Protein AF-A0A356T3C2-F1 (afdb_monomer)

pLDDT: mean 77.64, std 15.38, range [36.16, 95.88]

Mean predicted aligned error: 8.75 Å

Secondary structure (DSSP, 8-state):
-PPPP---PPPHHHHHHHHHHT-TT--EEEEEEESGGGPPEEEEEE-SS-TTSEEEEEE-TTSEEEEEEEE---TTSS--EEEEEEEEE-SSHHHHHHHHHHHH-HHHHHHHTT--

Structure (mmCIF, N/CA/C/O backbone):
data_AF-A0A356T3C2-F1
#
_entry.id   AF-A0A356T3C2-F1
#
loop_
_atom_site.group_PDB
_atom_site.id
_atom_site.type_symbol
_atom_site.label_atom_id
_atom_site.label_alt_id
_atom_site.label_comp_id
_atom_site.label_asym_id
_atom_site.label_entity_id
_atom_site.label_seq_id
_atom_site.pdbx_PDB_ins_code
_atom_site.Cartn_x
_atom_site.Cartn_y
_atom_site.Cartn_z
_atom_site.occupancy
_atom_site.B_iso_or_equiv
_atom_site.auth_seq_id
_atom_site.auth_comp_id
_atom_site.auth_asym_id
_atom_site.auth_atom_id
_atom_site.pdbx_PDB_model_num
ATOM 1 N N . MET A 1 1 ? -2.130 -50.064 -6.883 1.00 39.88 1 MET A N 1
ATOM 2 C CA . MET A 1 1 ? -1.493 -48.819 -7.360 1.00 39.88 1 MET A CA 1
ATOM 3 C C . MET A 1 1 ? -2.049 -47.689 -6.501 1.00 39.88 1 MET A C 1
ATOM 5 O O . MET A 1 1 ? -3.252 -47.481 -6.535 1.00 39.88 1 MET A O 1
ATOM 9 N N . ARG A 1 2 ? -1.245 -47.091 -5.608 1.00 36.16 2 ARG A N 1
ATOM 10 C CA . ARG A 1 2 ? -1.689 -45.985 -4.736 1.00 36.16 2 ARG A CA 1
ATOM 11 C C . ARG A 1 2 ? -1.848 -44.736 -5.602 1.00 36.16 2 ARG A C 1
ATOM 13 O O . ARG A 1 2 ? -0.859 -44.266 -6.153 1.00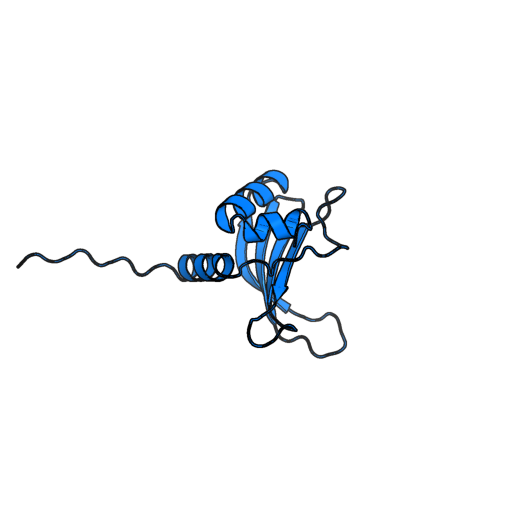 36.16 2 ARG A O 1
ATOM 20 N N . THR A 1 3 ? -3.064 -44.222 -5.720 1.00 41.09 3 THR A N 1
ATOM 21 C CA . THR A 1 3 ? -3.326 -42.861 -6.191 1.00 41.09 3 THR A CA 1
ATOM 22 C C . THR A 1 3 ? -2.700 -41.896 -5.186 1.00 41.09 3 THR A C 1
ATOM 24 O O . THR A 1 3 ? -3.041 -41.913 -4.004 1.00 41.09 3 THR A O 1
ATOM 27 N N . MET A 1 4 ? -1.713 -41.119 -5.634 1.00 40.41 4 MET A N 1
ATOM 28 C CA . MET A 1 4 ? -1.226 -39.968 -4.877 1.00 40.41 4 MET A CA 1
ATOM 29 C C . MET A 1 4 ? -2.329 -38.901 -4.854 1.00 40.41 4 MET A C 1
ATOM 31 O O . MET A 1 4 ? -3.034 -38.769 -5.855 1.00 40.41 4 MET A O 1
ATOM 35 N N . PRO A 1 5 ? -2.519 -38.166 -3.746 1.00 47.47 5 PRO A N 1
ATOM 36 C CA . PRO A 1 5 ? -3.482 -37.080 -3.731 1.00 47.47 5 PRO A CA 1
ATOM 37 C C . PRO A 1 5 ? -2.952 -35.945 -4.608 1.00 47.47 5 PRO A C 1
ATOM 39 O O . PRO A 1 5 ? -1.772 -35.598 -4.519 1.00 47.47 5 PRO A O 1
ATOM 42 N N . ASP A 1 6 ? -3.830 -35.401 -5.453 1.00 44.75 6 ASP A N 1
ATOM 43 C CA . ASP A 1 6 ? -3.597 -34.177 -6.216 1.00 44.75 6 ASP A CA 1
ATOM 44 C C . ASP A 1 6 ? -2.974 -33.120 -5.302 1.00 44.75 6 ASP A C 1
ATOM 46 O O . ASP A 1 6 ? -3.565 -32.705 -4.300 1.00 44.75 6 ASP A O 1
ATOM 50 N N . ALA A 1 7 ? -1.759 -32.690 -5.637 1.00 48.16 7 ALA A N 1
ATOM 51 C CA . ALA A 1 7 ? -1.195 -31.485 -5.065 1.00 48.16 7 ALA A CA 1
ATOM 52 C C . ALA A 1 7 ? -2.095 -30.335 -5.522 1.00 48.16 7 ALA A C 1
ATOM 54 O O . ALA A 1 7 ? -2.026 -29.930 -6.680 1.00 48.16 7 ALA A O 1
ATOM 55 N N . ALA A 1 8 ? -2.979 -29.866 -4.637 1.00 53.00 8 ALA A N 1
ATOM 56 C CA . ALA A 1 8 ? -3.865 -28.745 -4.910 1.00 53.00 8 ALA A CA 1
ATOM 57 C C . ALA A 1 8 ? -3.040 -27.602 -5.517 1.00 53.00 8 ALA A C 1
ATOM 59 O O . ALA A 1 8 ? -2.130 -27.076 -4.867 1.00 53.00 8 ALA A O 1
ATOM 60 N N . ALA A 1 9 ? -3.306 -27.278 -6.785 1.00 59.81 9 ALA A N 1
ATOM 61 C CA . ALA A 1 9 ? -2.666 -26.158 -7.453 1.00 59.81 9 ALA A CA 1
ATOM 62 C C . ALA A 1 9 ? -2.881 -24.916 -6.580 1.00 59.81 9 ALA A C 1
ATOM 64 O O . ALA A 1 9 ? -4.009 -24.629 -6.174 1.00 59.81 9 ALA A O 1
ATOM 65 N N . ALA A 1 10 ? -1.790 -24.235 -6.223 1.00 66.88 10 ALA A N 1
ATOM 66 C CA . ALA A 1 10 ? -1.864 -23.017 -5.426 1.00 66.88 10 ALA A CA 1
ATOM 67 C C . ALA A 1 10 ? -2.799 -22.032 -6.136 1.00 66.88 10 ALA A C 1
ATOM 69 O O . ALA A 1 10 ? -2.687 -21.860 -7.351 1.00 66.88 10 ALA A O 1
ATOM 70 N N . SER A 1 11 ? -3.722 -21.417 -5.396 1.00 85.31 11 SER A N 1
ATOM 71 C CA . SER A 1 11 ? -4.655 -20.465 -5.995 1.00 85.31 11 SER A CA 1
ATOM 72 C C . SER A 1 11 ? -3.893 -19.291 -6.621 1.00 85.31 11 SER A C 1
ATOM 74 O O . SER A 1 11 ? -2.787 -18.960 -6.182 1.00 85.31 11 SER A O 1
ATOM 76 N N . ASP A 1 12 ? -4.485 -18.609 -7.603 1.00 77.81 12 ASP A N 1
ATOM 77 C CA . ASP A 1 12 ? -3.900 -17.390 -8.188 1.00 77.81 12 ASP A CA 1
ATOM 78 C C . ASP A 1 12 ? -3.537 -16.356 -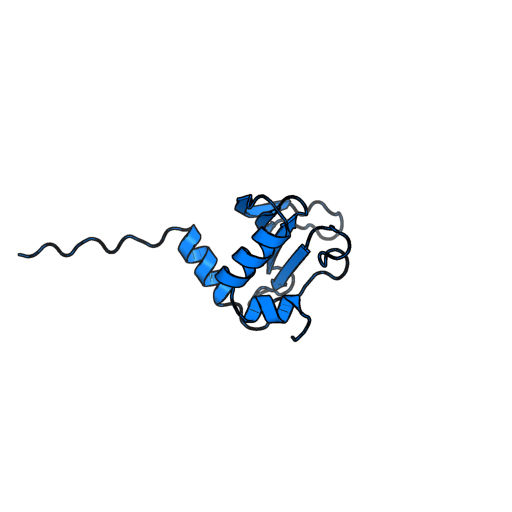7.108 1.00 77.81 12 ASP A C 1
ATOM 80 O O . ASP A 1 12 ? -2.527 -15.655 -7.203 1.00 77.81 12 ASP A O 1
ATOM 84 N N . TYR A 1 13 ? -4.317 -16.322 -6.024 1.00 77.00 13 TYR A N 1
ATOM 85 C CA . TYR A 1 13 ? -4.036 -15.525 -4.838 1.00 77.00 13 TYR A CA 1
ATOM 86 C C . TYR A 1 13 ? -2.767 -15.979 -4.095 1.00 77.00 13 TYR A C 1
ATOM 88 O O . TYR A 1 13 ? -1.935 -15.145 -3.743 1.00 77.00 13 TYR A O 1
ATOM 96 N N . ASP A 1 14 ? -2.564 -17.281 -3.884 1.00 82.12 14 ASP A N 1
ATOM 97 C CA . ASP A 1 14 ? -1.355 -17.802 -3.229 1.00 82.12 14 ASP A CA 1
ATOM 98 C C . ASP A 1 14 ? -0.094 -17.523 -4.055 1.00 82.12 14 ASP A C 1
ATOM 100 O O . ASP A 1 14 ? 0.957 -17.176 -3.505 1.00 82.12 14 ASP A O 1
ATOM 104 N N . VAL A 1 15 ? -0.195 -17.641 -5.382 1.00 82.56 15 VAL A N 1
ATOM 105 C CA . VAL A 1 15 ? 0.879 -17.267 -6.312 1.00 82.56 15 VAL A CA 1
ATOM 106 C C . VAL A 1 15 ? 1.181 -15.771 -6.198 1.00 82.56 15 VAL A C 1
ATOM 108 O O . VAL A 1 15 ? 2.347 -15.383 -6.089 1.00 82.56 15 VAL A O 1
ATOM 111 N N . TRP A 1 16 ? 0.145 -14.933 -6.137 1.00 79.50 16 TRP A N 1
ATOM 112 C CA . TRP A 1 16 ? 0.281 -13.488 -5.969 1.00 79.50 16 TRP A CA 1
ATOM 113 C C . TRP A 1 16 ? 0.927 -13.097 -4.632 1.00 79.50 16 TRP A C 1
ATOM 115 O O . TRP A 1 16 ? 1.874 -12.310 -4.606 1.00 79.50 16 TRP A O 1
ATOM 125 N N . VAL A 1 17 ? 0.500 -13.695 -3.516 1.00 81.56 17 VAL A N 1
ATOM 126 C CA . VAL A 1 17 ? 1.114 -13.468 -2.196 1.00 81.56 17 VAL A CA 1
ATOM 127 C C . VAL A 1 17 ? 2.584 -13.882 -2.198 1.00 81.56 17 VAL A C 1
ATOM 129 O O . VAL A 1 17 ? 3.430 -13.152 -1.678 1.00 81.56 17 VAL A O 1
ATOM 132 N N . ARG A 1 18 ? 2.926 -15.020 -2.817 1.00 83.75 18 ARG A N 1
ATOM 133 C CA . ARG A 1 18 ? 4.328 -15.449 -2.965 1.00 83.75 18 ARG A CA 1
ATOM 134 C C . ARG A 1 18 ? 5.155 -14.436 -3.756 1.00 83.75 18 ARG A C 1
ATOM 136 O O . ARG A 1 18 ? 6.268 -14.127 -3.334 1.00 83.75 18 ARG A O 1
ATOM 143 N N . PHE A 1 19 ? 4.610 -13.891 -4.842 1.00 82.62 19 PHE A N 1
ATOM 144 C CA . PHE A 1 19 ? 5.263 -12.839 -5.623 1.00 82.62 19 PHE A CA 1
ATOM 145 C C . PHE A 1 19 ? 5.499 -11.564 -4.801 1.00 82.62 19 PHE A C 1
ATOM 147 O O . PHE A 1 19 ? 6.610 -11.037 -4.797 1.00 82.62 19 PHE A O 1
ATOM 154 N N . MET A 1 20 ? 4.503 -11.092 -4.046 1.00 82.19 20 MET A N 1
ATOM 155 C CA . MET A 1 20 ? 4.670 -9.909 -3.190 1.00 82.19 20 MET A CA 1
ATOM 156 C C . MET A 1 20 ? 5.758 -10.123 -2.124 1.00 82.19 20 MET A C 1
ATOM 158 O O . MET A 1 20 ? 6.584 -9.240 -1.892 1.00 82.19 20 MET A O 1
ATOM 162 N N . ARG A 1 21 ? 5.826 -11.320 -1.526 1.00 80.62 21 ARG A N 1
ATOM 163 C CA . ARG A 1 21 ? 6.847 -11.679 -0.524 1.00 80.62 21 ARG A CA 1
ATOM 164 C C . ARG A 1 21 ? 8.262 -11.773 -1.095 1.00 80.62 21 ARG A C 1
ATOM 166 O O . ARG A 1 21 ? 9.222 -11.534 -0.365 1.00 80.62 21 ARG A O 1
ATOM 173 N N . SER A 1 22 ? 8.424 -12.116 -2.375 1.00 79.38 22 SER A N 1
ATOM 174 C CA . SER A 1 22 ? 9.755 -12.230 -2.991 1.00 79.38 22 SER A CA 1
ATOM 175 C C . SER A 1 22 ? 10.407 -10.873 -3.282 1.00 79.38 22 SER A C 1
ATOM 177 O O . SER A 1 22 ? 11.583 -10.816 -3.644 1.00 79.38 22 SER A O 1
ATOM 179 N N . ARG A 1 23 ? 9.671 -9.765 -3.132 1.00 76.00 23 ARG A N 1
ATOM 180 C CA . ARG A 1 23 ? 10.159 -8.398 -3.349 1.00 76.00 23 ARG A CA 1
ATOM 181 C C . ARG A 1 23 ? 10.927 -7.879 -2.130 1.00 76.00 23 ARG A C 1
ATOM 183 O O . ARG A 1 23 ? 10.408 -7.140 -1.297 1.00 76.00 23 ARG A O 1
ATOM 190 N N . ARG A 1 24 ? 12.183 -8.302 -1.996 1.00 66.44 24 ARG A N 1
ATOM 191 C CA . ARG A 1 24 ? 13.030 -7.939 -0.851 1.00 66.44 24 ARG A CA 1
ATOM 192 C C . ARG A 1 24 ? 13.565 -6.506 -0.964 1.00 66.44 24 ARG A C 1
ATOM 194 O O . ARG A 1 24 ? 14.169 -6.176 -1.976 1.00 66.44 24 ARG A O 1
ATOM 201 N N . GLY A 1 25 ? 13.395 -5.706 0.095 1.00 67.25 25 GLY A N 1
ATOM 202 C CA . GLY A 1 25 ? 14.065 -4.406 0.279 1.00 67.25 25 GLY A CA 1
ATOM 203 C C . GLY A 1 25 ? 13.669 -3.316 -0.718 1.00 67.25 25 GLY A C 1
ATOM 204 O O . GLY A 1 25 ? 14.424 -2.379 -0.919 1.00 67.25 25 GLY A O 1
ATOM 205 N N . ARG A 1 26 ? 12.526 -3.471 -1.391 1.00 76.31 26 ARG A N 1
ATOM 206 C CA . ARG A 1 26 ? 12.047 -2.535 -2.419 1.00 76.31 26 ARG A CA 1
ATOM 207 C C . ARG A 1 26 ? 10.737 -1.850 -2.045 1.00 76.31 26 ARG A C 1
ATOM 209 O O . ARG A 1 26 ? 10.210 -1.093 -2.845 1.00 76.31 26 ARG A O 1
ATOM 216 N N . TRP A 1 27 ? 10.185 -2.163 -0.876 1.00 86.81 27 TRP A N 1
ATOM 217 C CA . TRP A 1 27 ? 8.960 -1.529 -0.415 1.00 86.81 27 TRP A CA 1
ATOM 218 C C . TRP A 1 27 ? 9.270 -0.125 0.092 1.00 86.81 27 TRP A C 1
ATOM 220 O O . TRP A 1 27 ? 10.169 0.053 0.910 1.00 86.81 27 TRP A O 1
ATOM 230 N N . THR A 1 28 ? 8.498 0.847 -0.372 1.00 84.44 28 THR A N 1
ATOM 231 C CA . THR A 1 28 ? 8.559 2.247 0.044 1.00 84.44 28 THR A CA 1
ATOM 232 C C . THR A 1 28 ? 7.158 2.703 0.421 1.00 84.44 28 THR A C 1
ATOM 234 O O . THR A 1 28 ? 6.183 2.288 -0.206 1.00 84.44 28 THR A O 1
ATOM 237 N N . VAL A 1 29 ? 7.051 3.533 1.454 1.00 86.12 29 VAL A N 1
ATOM 238 C CA . VAL A 1 29 ? 5.795 4.180 1.846 1.00 86.12 29 VAL A CA 1
ATOM 239 C C . VAL A 1 29 ? 5.673 5.512 1.121 1.00 86.12 29 VAL A C 1
ATOM 241 O O . VAL A 1 29 ? 6.648 6.256 1.011 1.00 86.12 29 VAL A O 1
ATOM 244 N N . ASP A 1 30 ? 4.482 5.803 0.613 1.00 83.56 30 ASP A N 1
ATOM 245 C CA . ASP A 1 30 ? 4.176 7.111 0.056 1.00 83.56 30 ASP A CA 1
ATOM 246 C C . ASP A 1 30 ? 4.122 8.169 1.179 1.00 83.56 30 ASP A C 1
ATOM 248 O O . ASP A 1 30 ? 3.370 7.994 2.136 1.00 83.56 30 ASP A O 1
ATOM 252 N N . PRO A 1 31 ? 4.873 9.280 1.078 1.00 78.50 31 PRO A N 1
ATOM 253 C CA . PRO A 1 31 ? 4.969 10.273 2.150 1.00 78.50 31 PRO A CA 1
ATOM 254 C C . PRO A 1 31 ? 3.704 11.130 2.322 1.00 78.50 31 PRO A C 1
ATOM 256 O O . PRO A 1 31 ? 3.607 11.887 3.281 1.00 78.50 31 PRO A O 1
ATOM 259 N N . ILE A 1 32 ? 2.753 11.080 1.382 1.00 80.88 32 ILE A N 1
ATOM 260 C CA . ILE A 1 32 ? 1.461 11.777 1.498 1.00 80.88 32 ILE A CA 1
ATOM 261 C C . ILE A 1 32 ? 0.439 10.869 2.202 1.00 80.88 32 ILE A C 1
ATOM 263 O O . ILE A 1 32 ? -0.456 11.352 2.906 1.00 80.88 32 ILE A O 1
ATOM 267 N N . HIS A 1 33 ? 0.577 9.559 1.998 1.00 81.31 33 HIS A N 1
ATOM 268 C CA . HIS A 1 33 ? -0.317 8.503 2.452 1.00 81.31 33 HIS A CA 1
ATOM 269 C C . HIS A 1 33 ? 0.451 7.490 3.308 1.00 81.31 33 HIS A C 1
ATOM 271 O O . HIS A 1 33 ? 0.558 6.309 2.978 1.00 81.31 33 HIS A O 1
ATOM 277 N N . ASP A 1 34 ? 0.997 7.964 4.418 1.00 79.50 34 ASP A N 1
ATOM 278 C CA . ASP A 1 34 ? 1.824 7.199 5.354 1.00 79.50 34 ASP A CA 1
ATOM 279 C C . ASP A 1 34 ? 1.029 6.616 6.536 1.00 79.50 34 ASP A C 1
ATOM 281 O O . ASP A 1 34 ? 1.591 6.001 7.441 1.00 79.50 34 ASP A O 1
ATOM 285 N N . GLY A 1 35 ? -0.297 6.772 6.531 1.00 77.94 35 GLY A N 1
ATOM 286 C CA . GLY A 1 35 ? -1.161 6.331 7.622 1.00 77.94 35 GLY A CA 1
ATOM 287 C C . GLY A 1 35 ? -1.213 7.282 8.823 1.00 77.94 35 GLY A C 1
ATOM 288 O O . GLY A 1 35 ? -1.983 7.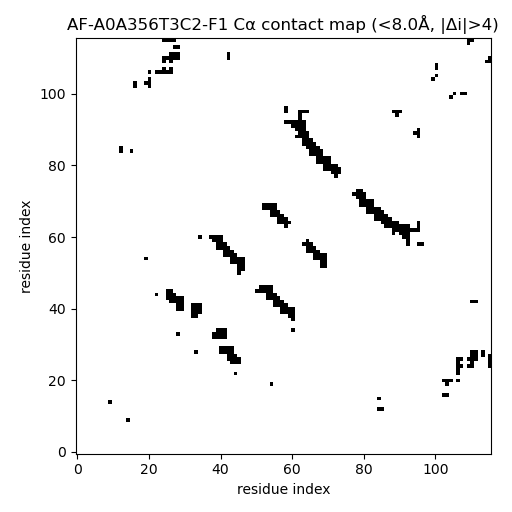031 9.755 1.00 77.94 35 GLY A O 1
ATOM 289 N N . GLU A 1 36 ? -0.457 8.387 8.831 1.00 75.12 36 GLU A N 1
ATOM 290 C CA . GLU A 1 36 ? -0.533 9.353 9.924 1.00 75.12 36 GLU A CA 1
ATOM 291 C C . GLU A 1 36 ? -1.904 10.053 9.945 1.00 75.12 36 GLU A C 1
ATOM 293 O O . GLU A 1 36 ? -2.492 10.401 8.917 1.00 75.12 36 GLU A O 1
ATOM 298 N N . ASN A 1 37 ? -2.436 10.274 11.151 1.00 68.81 37 ASN A N 1
ATOM 299 C CA . ASN A 1 37 ? -3.715 10.957 11.388 1.00 68.81 37 ASN A CA 1
ATOM 300 C C . ASN A 1 37 ? -4.950 10.280 10.757 1.00 68.81 37 ASN A C 1
ATOM 302 O O . ASN A 1 37 ? -5.903 10.962 10.378 1.00 68.81 37 ASN A O 1
ATOM 306 N N . GLY A 1 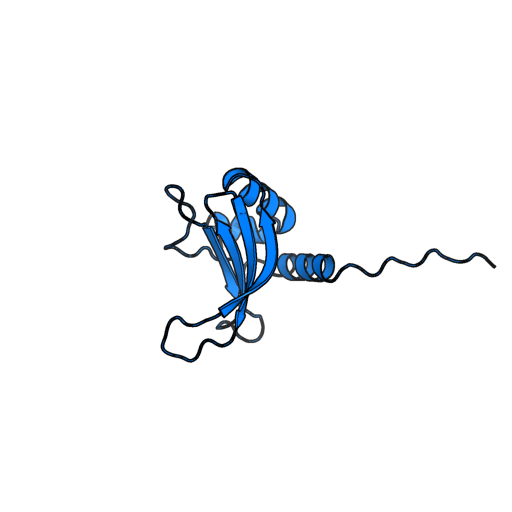38 ? -4.955 8.946 10.648 1.00 64.69 38 GLY A N 1
ATOM 307 C CA . GLY A 1 38 ? -6.102 8.193 10.122 1.00 64.69 38 GLY A CA 1
ATOM 308 C C . GLY A 1 38 ? -6.295 8.344 8.612 1.00 64.69 38 GLY A C 1
ATOM 309 O O . GLY A 1 38 ? -7.393 8.128 8.105 1.00 64.69 38 GLY A O 1
ATOM 310 N N . ARG A 1 39 ? -5.244 8.745 7.889 1.00 82.81 39 ARG A N 1
ATOM 311 C CA . ARG A 1 39 ? -5.199 8.710 6.423 1.00 82.81 39 ARG A CA 1
ATOM 312 C C . ARG A 1 39 ? -4.908 7.296 5.939 1.00 82.81 39 ARG A C 1
ATOM 314 O O . ARG A 1 39 ? -4.440 6.469 6.711 1.00 82.81 39 ARG A O 1
ATOM 321 N N . ARG A 1 40 ? -5.152 7.011 4.660 1.00 87.94 40 ARG A N 1
ATOM 322 C CA . ARG A 1 40 ? -4.749 5.737 4.046 1.00 87.94 40 ARG A CA 1
ATOM 323 C C . ARG A 1 40 ? -3.227 5.554 4.111 1.00 87.94 40 ARG A C 1
ATOM 325 O O . ARG A 1 40 ? -2.490 6.533 3.999 1.00 87.94 40 ARG A O 1
ATOM 332 N N . LEU A 1 41 ? -2.783 4.310 4.250 1.00 89.19 41 LEU A N 1
ATOM 333 C CA . LEU A 1 41 ? -1.392 3.901 4.076 1.00 89.19 41 LEU A CA 1
ATOM 334 C C . LEU A 1 41 ? -1.219 3.346 2.659 1.00 89.19 41 LEU A C 1
ATOM 336 O O . LEU A 1 41 ? -1.949 2.443 2.257 1.00 89.19 41 LEU A O 1
ATOM 340 N N . LEU A 1 42 ? -0.238 3.850 1.919 1.00 88.69 42 LEU A N 1
ATOM 341 C CA . LEU A 1 42 ? 0.107 3.385 0.581 1.00 88.69 42 LEU A CA 1
ATOM 342 C C . LEU A 1 42 ? 1.565 2.934 0.550 1.00 88.69 42 LEU A C 1
ATOM 344 O O . LEU A 1 42 ? 2.485 3.717 0.775 1.00 88.69 42 LEU A O 1
ATOM 348 N N . CYS A 1 43 ? 1.774 1.660 0.233 1.00 88.44 43 CYS A N 1
ATOM 349 C CA . CYS A 1 43 ? 3.092 1.082 0.021 1.00 88.44 43 CYS A CA 1
ATOM 350 C C . CYS A 1 43 ? 3.274 0.699 -1.446 1.00 88.44 43 CYS A C 1
ATOM 352 O O . CYS A 1 43 ? 2.390 0.100 -2.056 1.00 88.44 43 CYS A O 1
ATOM 354 N N . PHE A 1 44 ? 4.451 0.976 -1.993 1.00 87.12 44 PHE A N 1
ATOM 355 C CA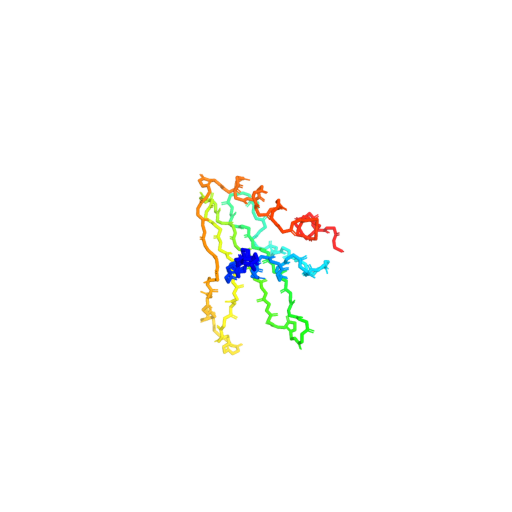 . PHE A 1 44 ? 4.825 0.681 -3.369 1.00 87.12 44 PHE A CA 1
ATOM 356 C C . PHE A 1 44 ? 6.080 -0.186 -3.415 1.00 87.12 44 PHE A C 1
ATOM 358 O O . PHE A 1 44 ? 7.011 0.007 -2.639 1.00 87.12 44 PHE A O 1
ATOM 365 N N . CYS A 1 45 ? 6.121 -1.124 -4.356 1.00 86.38 45 CYS A N 1
ATOM 366 C CA . CYS A 1 45 ? 7.326 -1.841 -4.734 1.00 86.38 45 CYS A CA 1
ATOM 367 C C . CYS A 1 45 ? 7.525 -1.758 -6.257 1.00 86.38 45 CYS A C 1
ATOM 369 O O . CYS A 1 45 ? 6.715 -2.341 -6.993 1.00 86.38 45 CYS A O 1
ATOM 371 N N . PRO A 1 46 ? 8.632 -1.170 -6.747 1.00 81.94 46 PRO A N 1
ATOM 372 C CA . PRO A 1 46 ? 8.916 -1.085 -8.171 1.00 81.94 46 PRO A CA 1
ATOM 373 C C . PRO A 1 46 ? 9.105 -2.459 -8.819 1.00 81.94 46 PRO A C 1
ATOM 375 O O . PRO A 1 46 ? 9.474 -3.464 -8.190 1.00 81.94 46 PRO A O 1
ATOM 378 N N . GLY A 1 47 ? 8.836 -2.495 -10.119 1.00 79.31 47 GLY A N 1
ATOM 379 C CA . GLY A 1 47 ? 9.116 -3.594 -11.022 1.00 79.31 47 GLY A CA 1
ATOM 380 C C . GLY A 1 47 ? 10.604 -3.924 -11.071 1.00 79.31 47 GLY A C 1
ATOM 381 O O . GLY A 1 47 ? 11.462 -3.090 -10.810 1.00 79.31 47 GLY A O 1
ATOM 382 N N . LEU A 1 48 ? 10.930 -5.178 -11.403 1.00 73.50 48 LEU A N 1
ATOM 383 C CA . LEU A 1 48 ? 12.327 -5.573 -11.630 1.00 73.50 48 LEU A CA 1
ATOM 384 C C . LEU A 1 48 ? 12.840 -5.088 -12.989 1.00 73.50 48 LEU A C 1
ATOM 386 O O . LEU A 1 48 ? 14.009 -4.750 -13.099 1.00 73.50 48 LEU A O 1
ATOM 390 N N . ALA A 1 49 ? 11.973 -5.100 -14.004 1.00 77.69 49 ALA A N 1
ATOM 391 C CA . ALA A 1 49 ? 12.312 -4.731 -15.378 1.00 77.69 49 ALA A CA 1
ATOM 392 C C . ALA A 1 49 ? 11.963 -3.273 -15.717 1.00 77.69 49 ALA A C 1
ATOM 394 O O . ALA A 1 49 ? 12.509 -2.725 -16.666 1.00 77.69 49 ALA A O 1
ATOM 395 N N . ASP A 1 50 ? 11.047 -2.669 -14.960 1.00 75.25 50 ASP A N 1
ATOM 396 C CA . ASP A 1 50 ? 10.567 -1.304 -15.156 1.00 75.25 50 ASP A CA 1
ATOM 397 C C . ASP A 1 50 ? 10.195 -0.729 -13.787 1.00 75.25 50 ASP A C 1
ATOM 399 O O . ASP A 1 50 ? 9.237 -1.183 -13.160 1.00 75.25 50 ASP A O 1
ATOM 403 N N . GLU A 1 51 ? 10.988 0.223 -13.303 1.00 72.06 51 GLU A N 1
ATOM 404 C CA . GLU A 1 51 ? 10.796 0.864 -11.997 1.00 72.06 51 GLU A CA 1
ATOM 405 C C . GLU A 1 51 ? 9.655 1.889 -12.009 1.00 72.06 51 GLU A C 1
ATOM 407 O O . GLU A 1 51 ? 9.165 2.266 -10.947 1.00 72.06 51 GLU A O 1
ATOM 412 N N . THR A 1 52 ? 9.183 2.292 -13.196 1.00 68.88 52 THR A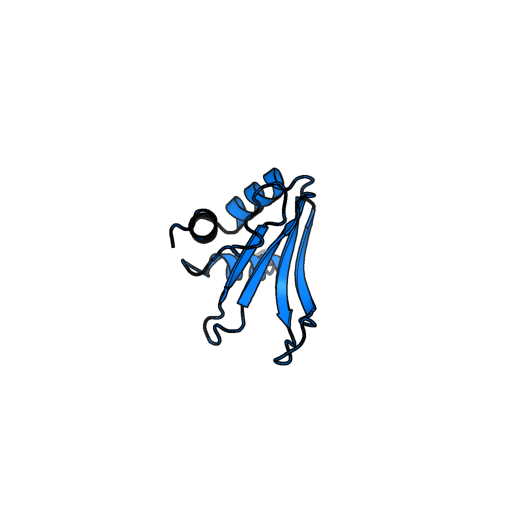 N 1
ATOM 413 C CA . THR A 1 52 ? 8.009 3.168 -13.359 1.00 68.88 52 THR A CA 1
ATOM 414 C C . THR A 1 52 ? 6.690 2.409 -13.207 1.00 68.88 52 THR A C 1
ATOM 416 O O . THR A 1 52 ? 5.620 3.007 -13.112 1.00 68.88 52 THR A O 1
ATOM 419 N N . ARG A 1 53 ? 6.759 1.075 -13.146 1.00 76.00 53 ARG A N 1
ATOM 420 C CA . ARG A 1 53 ? 5.639 0.176 -12.866 1.00 76.00 53 ARG A CA 1
ATOM 421 C C . ARG A 1 53 ? 5.915 -0.573 -11.575 1.00 76.00 53 ARG A C 1
ATOM 423 O O . ARG A 1 53 ? 7.061 -0.746 -11.178 1.00 76.00 53 ARG A O 1
ATOM 430 N N . GLY A 1 54 ? 4.882 -1.079 -10.914 1.00 83.56 54 GLY A N 1
ATOM 431 C CA . GLY A 1 54 ? 5.093 -1.852 -9.698 1.00 83.56 54 GLY A CA 1
ATOM 432 C C . GLY A 1 54 ? 3.817 -2.319 -9.032 1.00 83.56 54 GLY A C 1
ATOM 433 O O . GLY A 1 54 ? 2.722 -2.174 -9.571 1.00 83.56 54 GLY A O 1
ATOM 434 N N . VAL A 1 55 ? 4.003 -2.931 -7.868 1.00 87.56 55 VAL A N 1
ATOM 435 C CA . VAL A 1 55 ? 2.915 -3.408 -7.019 1.00 87.56 55 VAL A CA 1
ATOM 436 C C . VAL A 1 55 ? 2.648 -2.379 -5.946 1.00 87.56 55 VAL A C 1
ATOM 438 O O . VAL A 1 55 ? 3.581 -1.844 -5.352 1.00 87.56 55 VAL A O 1
ATOM 441 N N . PHE A 1 56 ? 1.373 -2.162 -5.677 1.00 89.31 56 PHE A N 1
ATOM 442 C CA . PHE A 1 56 ? 0.900 -1.263 -4.647 1.00 89.31 56 PHE A CA 1
ATOM 443 C C . PHE A 1 56 ? 0.082 -2.050 -3.633 1.00 89.31 56 PHE A C 1
ATOM 445 O O . PHE A 1 56 ? -0.594 -3.022 -3.986 1.00 89.31 56 PHE A O 1
ATOM 452 N N . VAL A 1 57 ? 0.167 -1.624 -2.379 1.00 91.31 57 VAL A N 1
ATOM 453 C CA . VAL A 1 57 ? -0.662 -2.082 -1.269 1.00 91.31 57 VAL A CA 1
ATOM 454 C C . VAL A 1 57 ? -1.240 -0.840 -0.608 1.00 91.31 57 VAL A C 1
ATOM 456 O O . VAL A 1 57 ? -0.501 -0.030 -0.055 1.00 91.31 57 VAL A O 1
ATOM 459 N N . GLU A 1 58 ? -2.553 -0.701 -0.693 1.00 92.50 58 GLU A N 1
ATOM 460 C CA . GLU A 1 58 ? -3.347 0.356 -0.077 1.00 92.50 58 GLU A CA 1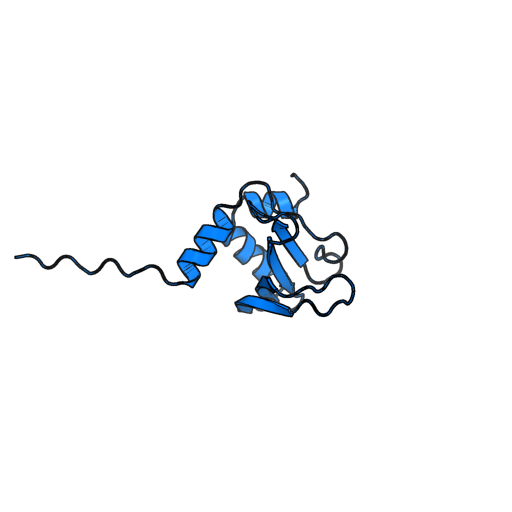
ATOM 461 C C . GLU A 1 58 ? -4.034 -0.219 1.156 1.00 92.50 58 GLU A C 1
ATOM 463 O O . GLU A 1 58 ? -4.684 -1.262 1.073 1.00 92.50 58 GLU A O 1
ATOM 468 N N . VAL A 1 59 ? -3.887 0.448 2.295 1.00 93.12 59 VAL A N 1
ATOM 469 C CA . VAL A 1 59 ? -4.624 0.163 3.524 1.00 93.12 59 VAL A CA 1
ATOM 470 C C . VAL A 1 59 ? -5.423 1.403 3.901 1.00 93.12 59 VAL A C 1
ATOM 472 O O . VAL A 1 59 ? -4.879 2.393 4.395 1.00 93.12 59 VAL A O 1
ATOM 475 N N . GLU A 1 60 ? -6.725 1.343 3.667 1.00 93.69 60 GLU A N 1
ATOM 476 C CA . GLU A 1 60 ? -7.660 2.418 3.966 1.00 93.69 60 GLU A CA 1
ATOM 477 C C . GLU A 1 60 ? -7.901 2.565 5.473 1.00 93.69 60 GLU A C 1
ATOM 479 O O . GLU A 1 60 ? -7.658 1.655 6.275 1.00 93.69 60 GLU A O 1
ATOM 484 N N . ALA A 1 61 ? -8.387 3.743 5.867 1.00 91.44 61 ALA A N 1
ATOM 485 C CA . ALA A 1 61 ? -8.664 4.071 7.266 1.00 91.44 61 ALA A CA 1
ATOM 486 C C . ALA A 1 61 ? -9.734 3.154 7.895 1.00 91.44 61 ALA A C 1
ATOM 488 O O . ALA A 1 61 ? -9.693 2.870 9.095 1.00 91.44 61 ALA A O 1
ATOM 489 N N . ASP A 1 62 ? -10.668 2.659 7.081 1.00 92.94 62 ASP A N 1
ATOM 490 C CA . ASP A 1 62 ? -11.729 1.737 7.496 1.00 92.94 62 ASP A CA 1
ATOM 491 C C . ASP A 1 62 ? -11.245 0.286 7.682 1.00 92.94 62 ASP A C 1
ATOM 493 O O . ASP A 1 62 ? -11.932 -0.512 8.313 1.00 92.94 62 ASP A O 1
ATOM 497 N N . GLY A 1 63 ? -10.031 -0.044 7.229 1.00 93.19 63 GLY A N 1
ATOM 498 C CA . GLY A 1 63 ? -9.483 -1.400 7.266 1.00 93.19 63 GLY A CA 1
ATOM 499 C C . GLY A 1 63 ? -9.602 -2.178 5.960 1.00 93.19 63 GLY A C 1
ATOM 500 O O . GLY A 1 63 ? -9.162 -3.331 5.912 1.00 93.19 63 GLY A O 1
ATOM 501 N N . THR A 1 64 ? -10.123 -1.567 4.898 1.00 95.50 64 THR A N 1
ATOM 502 C CA . THR A 1 64 ? -10.076 -2.136 3.553 1.00 95.50 64 THR A CA 1
ATOM 5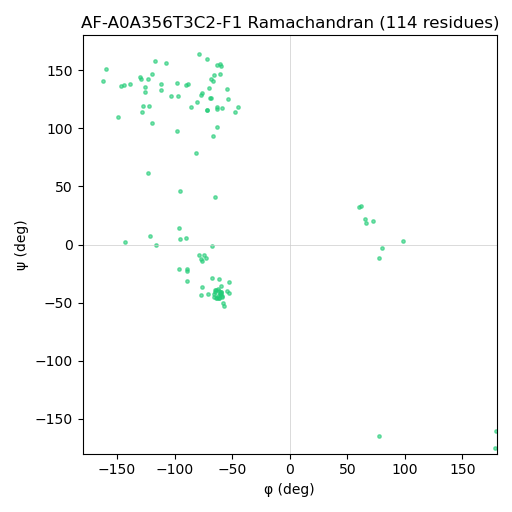03 C C . THR A 1 64 ? -8.638 -2.154 3.053 1.00 95.50 64 THR A C 1
ATOM 505 O O . THR A 1 64 ? -7.950 -1.136 3.033 1.00 95.50 64 THR A O 1
ATOM 508 N N . VAL A 1 65 ? -8.170 -3.324 2.621 1.00 93.56 65 VAL A N 1
ATOM 509 C CA . VAL A 1 65 ? -6.866 -3.483 1.979 1.00 93.56 65 VAL A CA 1
ATOM 510 C C . VAL A 1 65 ? -7.055 -3.838 0.526 1.00 93.56 65 VAL A C 1
ATOM 512 O O . VAL A 1 65 ? -7.790 -4.775 0.215 1.00 93.56 65 VAL A O 1
ATOM 515 N N . ARG A 1 66 ? -6.325 -3.153 -0.351 1.00 92.81 66 ARG A N 1
ATOM 516 C CA . ARG A 1 66 ? -6.262 -3.455 -1.778 1.00 92.81 66 ARG A CA 1
ATOM 517 C C . ARG A 1 66 ? -4.805 -3.641 -2.185 1.00 92.81 66 ARG A C 1
ATOM 519 O O . ARG A 1 66 ? -3.961 -2.813 -1.867 1.00 92.81 66 ARG A O 1
ATOM 526 N N . ALA A 1 67 ? -4.487 -4.717 -2.897 1.00 89.56 67 ALA A N 1
ATOM 527 C CA . ALA A 1 67 ? -3.170 -4.901 -3.500 1.00 89.56 67 ALA A CA 1
ATOM 528 C C . ALA A 1 67 ? -3.294 -5.184 -4.991 1.00 89.56 67 ALA A C 1
ATOM 530 O O . ALA A 1 67 ? -4.125 -5.986 -5.426 1.00 89.56 67 ALA A O 1
ATOM 531 N N . GLY A 1 68 ? -2.454 -4.534 -5.784 1.00 88.94 68 GLY A N 1
ATOM 532 C CA . GLY A 1 68 ? -2.627 -4.530 -7.225 1.00 88.94 68 GLY A CA 1
ATOM 533 C C . GLY A 1 68 ? -1.581 -3.711 -7.952 1.00 88.94 68 GLY A C 1
ATOM 534 O O . GLY A 1 68 ? -0.502 -3.437 -7.428 1.00 88.94 68 GLY A O 1
ATOM 535 N N . THR A 1 69 ? -1.910 -3.346 -9.180 1.00 87.38 69 THR A N 1
ATOM 536 C CA . THR A 1 69 ? -1.056 -2.554 -10.064 1.00 87.38 69 THR A CA 1
ATOM 537 C C . THR A 1 69 ? -1.868 -1.401 -10.634 1.00 87.38 69 THR A C 1
ATOM 539 O O . THR A 1 69 ? -3.051 -1.563 -10.935 1.00 87.38 69 THR A O 1
ATOM 542 N N . TYR A 1 70 ? -1.236 -0.245 -10.805 1.00 81.00 70 TYR A N 1
ATOM 543 C CA . TYR A 1 70 ? -1.784 0.805 -11.658 1.00 81.00 70 TYR A CA 1
ATOM 544 C C . TYR A 1 70 ? -1.442 0.458 -13.110 1.00 81.00 70 TYR A C 1
ATOM 546 O O . TYR A 1 70 ? -0.273 0.252 -13.442 1.00 81.00 70 TYR A O 1
ATOM 554 N N . GLU A 1 71 ? -2.462 0.333 -13.955 1.00 70.62 71 GLU A N 1
ATOM 555 C CA . GLU A 1 71 ? -2.307 0.119 -15.397 1.00 70.62 71 GLU A CA 1
ATOM 556 C C . GLU A 1 71 ? -2.687 1.400 -16.161 1.00 70.62 71 GLU A C 1
ATOM 558 O O . GLU A 1 71 ? -3.430 2.244 -15.656 1.00 70.62 71 GLU A O 1
ATOM 563 N N . ASP A 1 72 ? -2.144 1.540 -17.375 1.00 54.91 72 ASP A N 1
ATOM 564 C CA . ASP A 1 72 ? -2.542 2.548 -18.370 1.00 54.91 72 ASP A CA 1
ATOM 565 C C . ASP A 1 72 ? -2.372 4.029 -17.985 1.00 54.91 72 ASP A C 1
ATOM 567 O O . ASP A 1 72 ? -3.105 4.895 -18.461 1.00 54.91 72 ASP A O 1
ATOM 571 N N . ALA A 1 73 ? -1.347 4.363 -17.195 1.00 48.16 73 ALA A N 1
ATOM 572 C CA . ALA A 1 73 ? -0.946 5.757 -17.007 1.00 48.16 73 ALA A CA 1
ATOM 573 C C . ALA A 1 73 ? -0.391 6.343 -18.324 1.00 48.16 73 ALA A C 1
ATOM 575 O O . ALA A 1 73 ? 0.792 6.205 -18.642 1.00 48.16 73 ALA A O 1
ATOM 576 N N . LEU A 1 74 ? -1.249 6.997 -19.113 1.00 38.12 74 LEU A N 1
ATOM 577 C CA . LEU A 1 74 ? -0.809 7.939 -20.143 1.00 38.12 74 LEU A CA 1
ATOM 578 C C . LEU A 1 74 ? -0.156 9.154 -19.454 1.00 38.12 74 LEU A C 1
ATOM 580 O O . LEU A 1 74 ? -0.600 9.545 -18.376 1.00 38.12 74 LEU A O 1
ATOM 584 N N . PRO A 1 75 ? 0.881 9.784 -20.034 1.00 44.31 75 PRO A N 1
ATOM 585 C CA . PRO A 1 75 ? 1.909 10.460 -19.239 1.00 44.31 75 PRO A CA 1
ATOM 586 C C . PRO A 1 75 ? 1.507 11.720 -18.450 1.00 44.31 75 PRO A C 1
ATOM 588 O O . PRO A 1 75 ? 2.379 12.265 -17.783 1.00 44.31 75 PRO A O 1
ATOM 591 N N . HIS A 1 76 ? 0.267 12.230 -18.491 1.00 40.00 76 HIS A N 1
ATOM 592 C CA . HIS A 1 76 ? -0.014 13.578 -17.961 1.00 40.00 76 HIS A CA 1
ATOM 593 C C . HIS A 1 76 ? -1.342 13.835 -17.235 1.00 40.00 76 HIS A C 1
ATOM 595 O O . HIS A 1 76 ? -1.549 14.969 -16.808 1.00 40.00 76 HIS A O 1
ATOM 601 N N . ILE A 1 77 ? -2.232 12.866 -17.029 1.00 40.03 77 ILE A N 1
ATOM 602 C CA . ILE A 1 77 ? -3.482 13.118 -16.285 1.00 40.03 77 ILE A CA 1
ATOM 603 C C . ILE A 1 77 ? -3.731 11.924 -15.367 1.00 40.03 77 ILE A C 1
ATOM 605 O O . ILE A 1 77 ? -3.459 10.796 -15.761 1.00 40.03 77 ILE A O 1
ATOM 609 N N . GLY A 1 78 ? -4.155 12.177 -14.127 1.00 53.44 78 GLY A N 1
ATOM 610 C CA . GLY A 1 78 ? -4.309 11.210 -13.031 1.00 53.44 78 GLY A CA 1
ATOM 611 C C . GLY A 1 78 ? -5.365 10.113 -13.231 1.00 53.44 78 GLY A C 1
ATOM 612 O O . GLY A 1 78 ? -6.062 9.775 -12.282 1.00 53.44 78 GLY A O 1
ATOM 613 N N . ASP A 1 79 ? -5.460 9.549 -14.434 1.00 54.72 79 ASP A N 1
ATOM 614 C CA . ASP A 1 79 ? -6.420 8.531 -14.868 1.00 54.72 79 ASP A CA 1
ATOM 615 C C . ASP A 1 79 ? -5.859 7.102 -14.775 1.00 54.72 79 ASP A C 1
ATOM 617 O O . ASP A 1 79 ? -6.421 6.167 -15.346 1.00 54.72 79 ASP A O 1
ATOM 621 N N . ALA A 1 80 ? -4.739 6.905 -14.070 1.00 68.81 80 ALA A N 1
ATOM 622 C CA . ALA A 1 80 ? -4.205 5.571 -13.830 1.00 68.81 80 ALA A CA 1
ATOM 623 C C . ALA A 1 80 ? -5.255 4.730 -13.085 1.00 68.81 80 ALA A C 1
ATOM 625 O O . ALA A 1 80 ? -5.648 5.049 -11.960 1.00 68.81 80 ALA A O 1
ATOM 626 N N . LEU A 1 81 ? -5.715 3.646 -13.711 1.00 74.56 81 LEU A N 1
ATOM 627 C CA . LEU A 1 81 ? -6.738 2.788 -13.127 1.00 74.56 81 LEU A CA 1
ATOM 628 C C . LEU A 1 81 ? -6.075 1.767 -12.210 1.00 74.56 81 LEU A C 1
ATOM 630 O O . LEU A 1 81 ? -5.287 0.923 -12.649 1.00 74.56 81 LEU A O 1
ATOM 634 N N . PHE A 1 82 ? -6.431 1.813 -10.927 1.00 83.00 82 PHE A N 1
ATOM 635 C CA . PHE A 1 82 ? -5.983 0.805 -9.982 1.00 83.00 82 PHE A CA 1
ATOM 636 C C . PHE A 1 82 ? -6.698 -0.527 -10.232 1.00 83.00 82 PHE A C 1
ATOM 638 O O . PHE A 1 82 ? -7.912 -0.659 -10.044 1.00 83.00 82 PHE A O 1
ATOM 645 N N . ARG A 1 83 ? -5.935 -1.550 -10.622 1.00 86.62 83 ARG A N 1
ATOM 646 C CA . ARG A 1 83 ? -6.424 -2.921 -10.792 1.00 86.62 83 ARG A CA 1
ATOM 647 C C . ARG A 1 83 ? -6.107 -3.739 -9.546 1.00 86.62 83 ARG A C 1
ATOM 649 O O . ARG A 1 83 ? -5.007 -4.275 -9.401 1.00 86.62 83 ARG A O 1
ATOM 656 N N . ALA A 1 84 ? -7.094 -3.864 -8.659 1.00 87.25 84 ALA A N 1
ATOM 657 C CA . ALA A 1 84 ? -7.010 -4.742 -7.497 1.00 87.25 84 ALA A CA 1
ATOM 658 C C . ALA A 1 84 ? -6.876 -6.210 -7.944 1.00 87.25 84 ALA A C 1
ATOM 660 O O . ALA A 1 84 ? -7.762 -6.761 -8.594 1.00 87.25 84 ALA A O 1
ATOM 661 N N . ARG A 1 85 ? -5.761 -6.854 -7.585 1.00 87.12 85 ARG A N 1
ATOM 662 C CA . ARG A 1 85 ? -5.573 -8.316 -7.682 1.00 87.12 85 ARG A CA 1
ATOM 663 C C . ARG A 1 85 ? -6.038 -9.022 -6.418 1.00 87.12 85 ARG A C 1
ATOM 665 O O . ARG A 1 85 ? -6.338 -10.211 -6.434 1.00 87.12 85 ARG A O 1
ATOM 672 N N . TRP A 1 86 ? -6.071 -8.279 -5.322 1.00 86.62 86 TRP A N 1
ATOM 673 C CA . TRP A 1 86 ? -6.557 -8.726 -4.040 1.00 86.62 86 TRP A CA 1
ATOM 674 C C . TRP A 1 86 ? -7.215 -7.555 -3.313 1.00 86.62 86 TRP A C 1
ATOM 676 O O . TRP A 1 86 ? -6.670 -6.454 -3.305 1.00 86.62 86 TRP A O 1
ATOM 686 N N . GLU A 1 87 ? -8.370 -7.804 -2.705 1.00 92.62 87 GLU A N 1
ATOM 687 C CA . GLU A 1 87 ? -9.094 -6.839 -1.884 1.00 92.62 87 GLU A CA 1
ATOM 688 C C . GLU A 1 87 ? -9.758 -7.561 -0.710 1.00 92.62 87 GLU A C 1
ATOM 690 O O . GLU A 1 87 ? -10.292 -8.663 -0.880 1.00 92.62 87 GLU A O 1
ATOM 695 N N . ARG A 1 88 ? -9.683 -6.980 0.491 1.00 93.25 88 ARG A N 1
ATOM 696 C CA . ARG A 1 88 ? -10.356 -7.510 1.680 1.00 93.25 88 ARG A CA 1
ATOM 697 C C . ARG A 1 88 ? -10.482 -6.462 2.778 1.00 93.25 88 ARG A C 1
ATOM 699 O O . ARG A 1 88 ? -9.521 -5.757 3.059 1.00 93.25 88 ARG A O 1
ATOM 706 N N . ASP A 1 89 ? -11.623 -6.462 3.452 1.00 95.88 89 ASP A N 1
ATOM 707 C CA . ASP A 1 89 ? -11.853 -5.693 4.673 1.00 95.88 89 ASP A CA 1
ATOM 708 C C . ASP A 1 89 ? -11.434 -6.479 5.933 1.00 95.88 89 ASP A C 1
ATOM 710 O O . ASP A 1 89 ? -11.674 -7.689 6.052 1.00 95.88 89 ASP A O 1
ATOM 714 N N . PHE A 1 90 ? -10.784 -5.776 6.861 1.00 94.44 90 PHE A N 1
ATOM 715 C CA . PHE A 1 90 ? -10.347 -6.262 8.170 1.00 94.44 90 PHE A CA 1
ATOM 716 C C . PHE A 1 90 ? -10.940 -5.467 9.348 1.00 94.44 90 PHE A C 1
ATOM 718 O O . PHE A 1 90 ? -10.550 -5.687 10.495 1.00 94.44 90 PHE A O 1
ATOM 725 N N . GLY A 1 91 ? -11.877 -4.553 9.090 1.00 93.50 91 GLY A N 1
ATOM 726 C CA . GLY A 1 91 ? -12.680 -3.825 10.074 1.00 93.50 91 GLY A CA 1
ATOM 727 C C . GLY A 1 91 ? -11.976 -2.668 10.787 1.00 93.50 91 GLY A C 1
ATOM 728 O O . GLY A 1 91 ? -12.628 -1.900 11.491 1.00 93.50 91 GLY A O 1
ATOM 729 N N . SER A 1 92 ? -10.653 -2.543 10.661 1.00 92.38 92 SER A N 1
ATOM 730 C CA . SER A 1 92 ? -9.917 -1.343 11.067 1.00 92.38 92 SER A CA 1
ATOM 731 C C . SER A 1 92 ? -8.562 -1.262 10.376 1.00 92.38 92 SER A C 1
ATOM 733 O O . SER A 1 92 ? -7.929 -2.290 10.115 1.00 92.38 92 SER A O 1
ATOM 735 N N . GLN A 1 93 ? -8.060 -0.045 10.166 1.00 90.44 93 GLN A N 1
ATOM 736 C CA . GLN A 1 93 ? -6.720 0.170 9.618 1.00 90.44 93 GLN A CA 1
ATOM 737 C C . GLN A 1 93 ? -5.628 -0.544 10.425 1.00 90.44 93 GLN A C 1
ATOM 739 O O . GLN A 1 93 ? -4.715 -1.138 9.858 1.00 90.44 93 GLN A O 1
ATOM 744 N N . ARG A 1 94 ? -5.726 -0.540 11.759 1.00 90.50 94 ARG A N 1
ATOM 745 C CA . ARG A 1 94 ? -4.746 -1.211 12.626 1.00 90.50 94 ARG A CA 1
ATOM 746 C C . ARG A 1 94 ? -4.689 -2.715 12.363 1.00 90.50 94 ARG A C 1
ATOM 748 O O . ARG A 1 94 ? -3.601 -3.283 12.274 1.00 90.50 94 ARG A O 1
ATOM 755 N N . GLU A 1 95 ? -5.851 -3.352 12.272 1.00 93.44 95 GLU A N 1
ATOM 756 C CA . GLU A 1 95 ? -5.944 -4.785 12.001 1.00 93.44 95 GLU A CA 1
ATOM 757 C C . GLU A 1 95 ? -5.438 -5.114 10.596 1.00 93.44 95 GLU A C 1
ATOM 759 O O . GLU A 1 95 ? -4.653 -6.042 10.407 1.00 93.44 95 GLU A O 1
ATOM 764 N N . ALA A 1 96 ? -5.819 -4.292 9.624 1.00 93.50 96 ALA A N 1
ATOM 765 C CA . ALA A 1 96 ? -5.364 -4.402 8.254 1.00 93.50 96 ALA A CA 1
ATOM 766 C C . ALA A 1 96 ? -3.831 -4.323 8.140 1.00 93.50 96 ALA A C 1
ATOM 768 O O . ALA A 1 96 ? -3.216 -5.221 7.563 1.00 93.50 96 ALA A O 1
ATOM 769 N N . VAL A 1 97 ? -3.196 -3.317 8.756 1.00 90.00 97 VAL A N 1
ATOM 770 C CA . VAL A 1 97 ? -1.729 -3.176 8.782 1.00 90.00 97 VAL A CA 1
ATOM 771 C C . VAL A 1 97 ? -1.071 -4.399 9.419 1.00 90.00 97 VAL A C 1
ATOM 773 O O . VAL A 1 97 ? -0.102 -4.921 8.864 1.00 90.00 97 VAL A O 1
ATOM 776 N N . ARG A 1 98 ? -1.608 -4.902 10.541 1.00 91.56 98 ARG A N 1
ATOM 777 C CA . ARG A 1 98 ? -1.097 -6.118 11.194 1.00 91.56 98 ARG A CA 1
ATOM 778 C C . ARG A 1 98 ? -1.118 -7.312 10.241 1.00 91.56 98 ARG A C 1
ATOM 780 O O . ARG A 1 98 ? -0.087 -7.948 10.036 1.00 91.56 98 ARG A O 1
ATOM 787 N N . VAL A 1 99 ? -2.267 -7.596 9.631 1.00 91.31 99 VAL A N 1
ATOM 788 C CA . VAL A 1 99 ? -2.432 -8.757 8.745 1.00 91.31 99 VAL A CA 1
ATOM 789 C C . VAL A 1 99 ? -1.570 -8.631 7.488 1.00 91.31 99 VAL A C 1
ATOM 791 O O . VAL A 1 99 ? -0.991 -9.617 7.029 1.00 91.31 99 VAL A O 1
ATOM 794 N N . VAL A 1 100 ? -1.451 -7.430 6.920 1.00 89.75 100 VAL A N 1
ATOM 795 C CA . VAL A 1 100 ? -0.576 -7.177 5.767 1.00 89.75 100 VAL A CA 1
ATOM 796 C C . VAL A 1 100 ? 0.886 -7.407 6.141 1.00 89.75 100 VAL A C 1
ATOM 798 O O . VAL A 1 100 ? 1.586 -8.121 5.422 1.00 89.75 100 VAL A O 1
ATOM 801 N N . ALA A 1 101 ? 1.336 -6.885 7.283 1.00 89.38 101 ALA A N 1
ATOM 802 C CA . ALA A 1 101 ? 2.689 -7.104 7.779 1.00 89.38 101 ALA A CA 1
ATOM 803 C C . ALA A 1 101 ? 2.994 -8.591 8.019 1.00 89.38 101 ALA A C 1
ATOM 805 O O . ALA A 1 101 ? 4.053 -9.072 7.615 1.00 89.38 101 ALA A O 1
ATOM 806 N N . GLU A 1 102 ? 2.062 -9.344 8.608 1.00 89.19 102 GLU A N 1
ATOM 807 C CA . GLU A 1 102 ? 2.197 -10.794 8.802 1.00 89.19 102 GLU A CA 1
ATOM 808 C C . GLU A 1 102 ? 2.305 -11.551 7.470 1.00 89.19 102 GLU A C 1
ATOM 810 O O . GLU A 1 102 ? 3.083 -12.500 7.342 1.00 89.19 102 GLU A O 1
ATOM 815 N N . ARG A 1 103 ? 1.553 -11.123 6.448 1.00 86.62 103 ARG A N 1
ATOM 816 C CA . ARG A 1 103 ? 1.539 -11.772 5.129 1.00 86.62 103 ARG A CA 1
ATOM 817 C C . ARG A 1 103 ? 2.756 -11.434 4.278 1.00 86.62 103 ARG A C 1
ATOM 819 O O . ARG A 1 103 ? 3.301 -12.324 3.626 1.00 86.62 103 ARG A O 1
ATOM 826 N N . LEU A 1 104 ? 3.158 -10.167 4.246 1.00 85.50 104 LEU A N 1
ATOM 827 C CA . LEU A 1 104 ? 4.232 -9.668 3.381 1.00 85.50 104 LEU A CA 1
ATOM 828 C C . LEU A 1 104 ? 5.613 -9.755 4.048 1.00 85.50 104 LEU A C 1
ATOM 830 O O . LEU A 1 104 ? 6.631 -9.857 3.361 1.00 85.50 104 LEU A O 1
ATOM 834 N N . GLY A 1 105 ? 5.644 -9.833 5.378 1.00 85.81 105 GLY A N 1
ATOM 835 C CA . GLY A 1 105 ? 6.828 -10.116 6.176 1.00 85.81 105 GLY A CA 1
ATOM 836 C C . GLY A 1 105 ? 7.782 -8.932 6.340 1.00 85.81 105 GLY A C 1
ATOM 837 O O . GLY A 1 105 ? 7.462 -7.777 6.068 1.00 85.81 105 GLY A O 1
ATOM 838 N N . VAL A 1 106 ? 8.999 -9.249 6.793 1.00 80.62 106 VAL A N 1
ATOM 839 C CA . VAL A 1 106 ? 10.035 -8.271 7.172 1.00 80.62 106 VAL A CA 1
ATOM 840 C C . VAL A 1 106 ? 10.340 -7.226 6.087 1.00 80.62 106 VAL A C 1
ATOM 842 O O . VAL A 1 106 ? 10.449 -6.059 6.445 1.00 80.62 106 VAL A O 1
ATOM 845 N N . PRO A 1 107 ? 10.445 -7.555 4.781 1.00 74.69 107 PRO A N 1
ATOM 846 C CA . PRO A 1 107 ? 10.715 -6.538 3.763 1.00 74.69 107 PRO A CA 1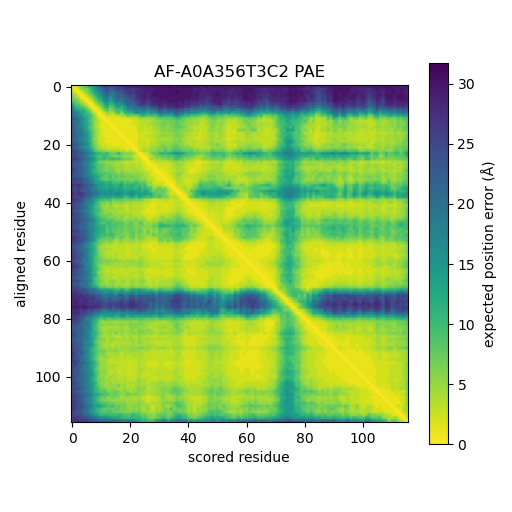
ATOM 847 C C . PRO A 1 107 ? 9.658 -5.433 3.690 1.00 74.69 107 PRO A C 1
ATOM 849 O O . PRO A 1 107 ? 10.007 -4.283 3.450 1.00 74.69 107 PRO A O 1
ATOM 852 N N . PHE A 1 108 ? 8.388 -5.779 3.905 1.00 82.69 108 PHE A N 1
ATOM 853 C CA . PHE A 1 108 ? 7.302 -4.807 3.957 1.00 82.69 108 PHE A CA 1
ATOM 854 C C . PHE A 1 108 ? 7.381 -3.964 5.233 1.00 82.69 108 PHE A C 1
ATOM 856 O O . PHE A 1 108 ? 7.261 -2.748 5.168 1.00 82.69 108 PHE A O 1
ATOM 863 N N . LEU A 1 109 ? 7.661 -4.596 6.379 1.00 81.50 109 LEU A N 1
ATOM 864 C CA . LEU A 1 109 ? 7.854 -3.897 7.654 1.00 81.50 109 LEU A CA 1
ATOM 865 C C . LEU A 1 109 ? 9.005 -2.884 7.610 1.00 81.50 109 LEU A C 1
ATOM 867 O O . LEU A 1 109 ? 8.860 -1.795 8.148 1.00 81.50 109 LEU A O 1
ATOM 871 N N . LEU A 1 110 ? 10.128 -3.223 6.967 1.00 78.62 110 LEU A N 1
ATOM 872 C CA . LEU A 1 110 ? 11.259 -2.302 6.798 1.00 78.62 110 LEU A CA 1
ATOM 873 C C . LEU A 1 110 ? 10.881 -1.096 5.934 1.00 78.62 110 LEU A C 1
ATOM 875 O O . LEU A 1 110 ? 11.225 0.028 6.289 1.00 78.62 110 LEU A O 1
ATOM 879 N N . GLY A 1 111 ? 10.119 -1.328 4.859 1.00 74.75 111 GLY A N 1
ATOM 880 C CA . GLY A 1 111 ? 9.522 -0.253 4.070 1.00 74.75 111 GLY A CA 1
ATOM 881 C C . GLY A 1 111 ? 8.606 0.631 4.912 1.00 74.75 111 GLY A C 1
ATOM 882 O O . GLY A 1 111 ? 8.728 1.851 4.865 1.00 74.75 111 GLY A O 1
ATOM 883 N N . LEU A 1 112 ? 7.750 0.014 5.734 1.00 79.25 112 LEU A N 1
ATOM 884 C CA . LEU A 1 112 ? 6.785 0.706 6.590 1.00 79.25 112 LEU A CA 1
ATOM 885 C C . LEU A 1 112 ? 7.446 1.667 7.586 1.00 79.25 112 LEU A C 1
ATOM 887 O O . LEU A 1 112 ? 6.944 2.761 7.803 1.00 79.25 112 LEU A O 1
ATOM 891 N N . ILE A 1 113 ? 8.564 1.263 8.192 1.00 79.00 113 ILE A N 1
ATOM 892 C CA . ILE A 1 113 ? 9.275 2.078 9.191 1.00 79.00 113 ILE A CA 1
ATOM 893 C C . ILE A 1 113 ? 10.347 2.993 8.578 1.00 79.00 113 ILE A C 1
ATOM 895 O O . ILE A 1 113 ? 11.121 3.600 9.316 1.00 79.00 113 ILE A O 1
ATOM 899 N N . GLY A 1 114 ? 10.446 3.048 7.246 1.00 68.88 114 GLY A N 1
ATOM 900 C CA . GLY A 1 114 ? 11.460 3.836 6.541 1.00 68.88 114 GLY A CA 1
ATOM 901 C C . GLY A 1 114 ? 12.904 3.363 6.758 1.00 68.88 114 GLY A C 1
ATOM 902 O O . GLY A 1 114 ? 13.831 4.142 6.566 1.00 68.88 114 GLY A O 1
ATOM 903 N N . ALA A 1 115 ? 13.116 2.104 7.155 1.00 63.69 115 ALA A N 1
ATOM 904 C CA . ALA A 1 115 ? 14.439 1.516 7.402 1.00 63.69 115 ALA A CA 1
ATOM 905 C C . ALA A 1 115 ? 14.972 0.759 6.170 1.00 63.69 115 ALA A C 1
ATOM 907 O O . ALA A 1 115 ? 15.413 -0.390 6.289 1.00 63.69 115 ALA A O 1
ATOM 908 N N . VAL A 1 116 ? 14.859 1.380 4.990 1.00 56.34 116 VAL A N 1
ATOM 909 C CA . VAL A 1 116 ? 15.255 0.813 3.685 1.00 56.34 116 VAL A CA 1
ATOM 910 C C . VAL A 1 116 ? 16.699 1.156 3.349 1.00 56.34 116 VAL A C 1
ATOM 912 O O . VAL A 1 116 ? 17.072 2.337 3.514 1.00 56.34 116 VAL A O 1
#

Radius of gyration: 16.09 Å; Cα contacts (8 Å, |Δi|>4): 204; chains: 1; bounding box: 28×62×33 Å

Solvent-accessible surface area (backbone atoms only — not comparable to full-atom values): 6542 Å² total; per-residue (Å²): 134,86,82,75,79,79,76,76,74,74,48,75,63,54,53,49,51,53,54,60,43,68,52,68,73,48,33,38,55,38,89,88,28,66,36,67,93,67,39,36,27,33,36,38,28,57,35,94,92,40,68,95,42,44,44,37,39,38,38,33,51,64,4,40,32,38,32,30,33,70,44,79,64,58,98,83,58,98,68,47,46,74,45,69,77,40,75,50,74,53,80,26,33,70,51,30,52,50,54,49,39,70,67,42,30,68,35,45,48,30,13,70,71,68,69,108

Nearest PDB structures (foldseek):
  8fl4-assembly1_NW  TM=3.637E-01  e=1.399E+00  Homo sapiens
  7mq9-assembly1_LN  TM=3.481E-01  e=5.969E+00  Homo sapiens

Foldseek 3Di:
DDDDDPPPDQPPVSVVLVVLLVQAQQKAWDPVALCPPLHKTKIWGADPVGRVWTWIWIQHQQQKIFIATFPDPDPDDPPGDGDGPDIDGPRGSVRNVVVCCVSNDDRNVCNSVVVD

Sequence (116 aa):
MRTMPDAAAASDYDVWVRFMRSRRGRWTVDPIHDGENGRRLLCFCPGLADETRGVFVEVEADGTVRAGTYEDALPHIGDALFRARWERDFGSQREAVRVVAERLGVPFLLGLIGAV